Protein AF-A0A6H1NJG5-F1 (afdb_monomer)

Mean predicted aligned error: 7.91 Å

Structure (mmCIF, N/CA/C/O backbone):
data_AF-A0A6H1NJG5-F1
#
_entry.id   AF-A0A6H1NJG5-F1
#
loop_
_atom_site.group_PDB
_atom_site.id
_atom_site.type_symbol
_atom_site.label_atom_id
_atom_site.label_alt_id
_atom_site.label_comp_id
_atom_site.label_asym_id
_atom_site.label_entity_id
_atom_site.label_seq_id
_atom_site.pdbx_PDB_ins_code
_atom_site.Cartn_x
_atom_site.Cartn_y
_atom_site.Cartn_z
_atom_site.occupancy
_atom_site.B_iso_or_equiv
_atom_site.auth_seq_id
_atom_site.auth_comp_id
_atom_site.auth_asym_id
_atom_site.auth_atom_id
_atom_site.pdbx_PDB_model_num
ATOM 1 N N . MET A 1 1 ? 5.203 25.156 0.506 1.00 47.28 1 MET A N 1
ATOM 2 C CA . MET A 1 1 ? 5.694 23.840 0.967 1.00 47.28 1 MET A CA 1
ATOM 3 C C . MET A 1 1 ? 4.800 23.369 2.106 1.00 47.28 1 MET A C 1
ATOM 5 O O . MET A 1 1 ? 4.387 24.211 2.884 1.00 47.28 1 MET A O 1
ATOM 9 N N . LEU A 1 2 ? 4.603 22.049 2.212 1.00 52.75 2 LEU A N 1
ATOM 10 C CA . LEU A 1 2 ? 4.630 21.294 3.476 1.00 52.75 2 LEU A CA 1
ATOM 11 C C . LEU A 1 2 ? 3.382 20.746 4.188 1.00 52.75 2 LEU A C 1
ATOM 13 O O . LEU A 1 2 ? 3.603 19.961 5.097 1.00 52.75 2 LEU A O 1
ATOM 17 N N . GLY A 1 3 ? 2.144 20.911 3.712 1.00 50.84 3 GLY A N 1
ATOM 18 C CA . GLY A 1 3 ? 1.012 20.204 4.357 1.00 50.84 3 GLY A CA 1
ATOM 19 C C . GLY A 1 3 ? 1.158 18.666 4.373 1.00 50.84 3 GLY A C 1
ATOM 20 O O . GLY A 1 3 ? 0.769 17.997 5.323 1.00 50.84 3 GLY A O 1
ATOM 21 N N . VAL A 1 4 ? 1.807 18.099 3.345 1.00 56.44 4 VAL A N 1
ATOM 22 C CA . VAL A 1 4 ? 2.121 16.658 3.263 1.00 56.44 4 VAL A CA 1
ATOM 23 C C . VAL A 1 4 ? 3.212 16.236 4.249 1.00 56.44 4 VAL A C 1
ATOM 25 O O . VAL A 1 4 ? 3.161 15.122 4.759 1.00 56.44 4 VAL A O 1
ATOM 28 N N . ARG A 1 5 ? 4.203 17.095 4.523 1.00 52.94 5 ARG A N 1
ATOM 29 C CA . ARG A 1 5 ? 5.308 16.736 5.424 1.00 52.94 5 ARG A CA 1
ATOM 30 C C . ARG A 1 5 ? 4.977 17.020 6.893 1.00 52.94 5 ARG A C 1
ATOM 32 O O . ARG A 1 5 ? 5.354 16.213 7.725 1.00 52.94 5 ARG A O 1
ATOM 39 N N . GLU A 1 6 ? 4.116 17.992 7.188 1.00 50.97 6 GLU A N 1
ATOM 40 C CA . GLU A 1 6 ? 3.505 18.132 8.521 1.00 50.97 6 GLU A CA 1
ATOM 41 C C . GLU A 1 6 ? 2.591 16.943 8.872 1.00 50.97 6 GLU A C 1
ATOM 43 O O . GLU A 1 6 ? 2.638 16.446 9.991 1.00 50.97 6 GLU A O 1
ATOM 48 N N . ALA A 1 7 ? 1.832 16.398 7.911 1.00 53.34 7 ALA A N 1
ATOM 49 C CA . ALA A 1 7 ? 1.051 15.173 8.129 1.00 53.34 7 ALA A CA 1
ATOM 50 C C . ALA A 1 7 ? 1.922 13.905 8.275 1.00 53.34 7 ALA A C 1
ATOM 52 O O . ALA A 1 7 ? 1.510 12.936 8.920 1.00 53.34 7 ALA A O 1
ATOM 53 N N . ALA A 1 8 ? 3.118 13.899 7.678 1.00 54.00 8 ALA A N 1
ATOM 54 C CA . ALA A 1 8 ? 4.081 12.807 7.800 1.00 54.00 8 ALA A CA 1
ATOM 55 C C . ALA A 1 8 ? 4.816 12.817 9.153 1.00 54.00 8 ALA A C 1
ATOM 57 O O . ALA A 1 8 ? 5.025 11.747 9.724 1.00 54.00 8 ALA A O 1
ATOM 58 N N . ASP A 1 9 ? 5.148 14.001 9.680 1.00 54.47 9 ASP A N 1
ATOM 59 C CA . ASP A 1 9 ? 5.895 14.170 10.936 1.00 54.47 9 ASP A CA 1
ATOM 60 C C . ASP A 1 9 ? 5.056 13.841 12.190 1.00 54.47 9 ASP A C 1
ATOM 62 O O . ASP A 1 9 ? 5.600 13.422 13.208 1.00 54.47 9 ASP A O 1
ATOM 66 N N . ASP A 1 10 ? 3.725 13.924 12.103 1.00 56.34 10 ASP A N 1
ATOM 67 C CA . ASP A 1 10 ? 2.790 13.662 13.213 1.00 56.34 10 ASP A CA 1
ATOM 68 C C . ASP A 1 10 ? 2.545 12.157 13.490 1.00 56.34 10 ASP A C 1
ATOM 70 O O . ASP A 1 10 ? 1.623 11.779 14.215 1.00 56.34 10 ASP A O 1
ATOM 74 N N . GLY A 1 11 ? 3.297 11.258 12.839 1.00 52.41 11 GLY A N 1
ATOM 75 C CA . GLY A 1 11 ? 3.112 9.800 12.924 1.00 52.41 11 GLY A CA 1
ATOM 76 C C . GLY A 1 11 ? 1.829 9.275 12.258 1.00 52.41 11 GLY A C 1
ATOM 77 O O . GLY A 1 11 ? 1.629 8.065 12.161 1.00 52.41 11 GLY A O 1
ATOM 78 N N . ARG A 1 12 ? 0.970 10.164 11.743 1.00 52.50 12 ARG A N 1
ATOM 79 C CA . ARG A 1 12 ? -0.280 9.824 11.040 1.00 52.50 12 ARG A CA 1
ATOM 80 C C . ARG A 1 12 ? -0.096 9.555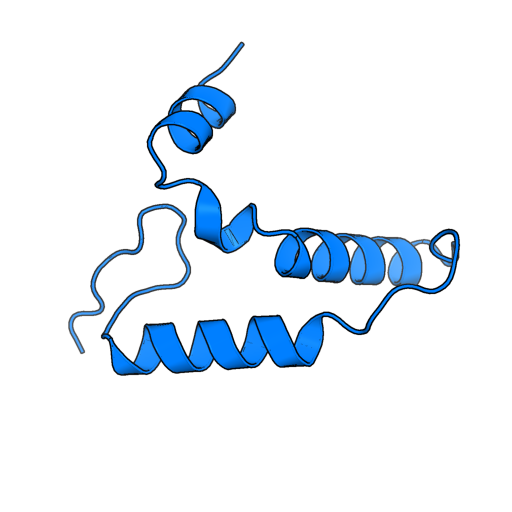 9.542 1.00 52.50 12 ARG A C 1
ATOM 82 O O . ARG A 1 12 ? -0.923 8.882 8.944 1.00 52.50 12 ARG A O 1
ATOM 89 N N . GLY A 1 13 ? 1.033 9.942 8.948 1.00 54.25 13 GLY A N 1
ATOM 90 C CA . GLY A 1 13 ? 1.386 9.606 7.560 1.00 54.25 13 GLY A CA 1
ATOM 91 C C . GLY A 1 13 ? 1.904 8.177 7.327 1.00 54.25 13 GLY A C 1
ATOM 92 O O . GLY A 1 13 ? 2.250 7.836 6.197 1.00 54.25 13 GLY A O 1
ATOM 93 N N . LEU A 1 14 ? 1.978 7.330 8.361 1.00 66.00 14 LEU A N 1
ATOM 94 C CA . LEU A 1 14 ? 2.676 6.037 8.302 1.00 66.00 14 LEU A CA 1
ATOM 95 C C . LEU A 1 14 ? 1.966 4.952 7.485 1.00 66.00 14 LEU A C 1
ATOM 97 O O . LEU A 1 14 ? 2.634 4.021 7.044 1.00 66.00 14 LEU A O 1
ATOM 101 N N . PHE A 1 15 ? 0.650 5.054 7.273 1.00 75.94 15 PHE A N 1
ATOM 102 C CA . PHE A 1 15 ? -0.096 4.006 6.575 1.00 75.94 15 PHE A CA 1
ATOM 103 C C . PHE A 1 15 ? 0.298 3.912 5.099 1.00 75.94 15 PHE A C 1
ATOM 105 O O . PHE A 1 15 ? 1.124 3.096 4.710 1.00 75.94 15 PHE A O 1
ATOM 112 N N . LEU A 1 16 ? -0.247 4.811 4.276 1.00 79.50 16 LEU A N 1
ATOM 113 C CA . LEU A 1 16 ? 0.031 4.856 2.842 1.00 79.50 16 LEU A CA 1
ATOM 114 C C . LEU A 1 16 ? 1.460 5.333 2.539 1.00 79.50 16 LEU A C 1
ATOM 116 O O . LEU A 1 16 ? 1.945 5.145 1.426 1.00 79.50 16 LEU A O 1
ATOM 120 N N . GLY A 1 17 ? 2.137 5.940 3.520 1.00 78.88 17 GLY A N 1
ATOM 121 C CA . GLY A 1 17 ? 3.545 6.324 3.433 1.00 78.88 17 GLY A CA 1
ATOM 122 C C . GLY A 1 17 ? 4.531 5.186 3.720 1.00 78.88 17 GLY A C 1
ATOM 123 O O . GLY A 1 17 ? 5.731 5.371 3.530 1.00 78.88 17 GLY A O 1
ATOM 124 N N . GLY A 1 18 ? 4.063 4.016 4.170 1.00 84.00 18 GLY A N 1
ATOM 125 C CA . GLY A 1 18 ? 4.926 2.878 4.482 1.00 84.00 18 GLY A CA 1
ATOM 126 C C . GLY A 1 18 ? 5.619 2.282 3.250 1.00 84.00 18 GLY A C 1
ATOM 127 O O . GLY A 1 18 ? 5.071 2.262 2.147 1.00 84.00 18 GLY A O 1
ATOM 128 N N . THR A 1 19 ? 6.818 1.719 3.437 1.00 87.88 19 THR A N 1
ATOM 129 C CA . THR A 1 19 ? 7.660 1.178 2.349 1.00 87.88 19 THR A CA 1
ATOM 130 C C . THR A 1 19 ? 6.922 0.188 1.443 1.00 87.88 19 THR A C 1
ATOM 132 O O . THR A 1 19 ? 7.077 0.234 0.225 1.00 87.88 19 THR A O 1
ATOM 135 N N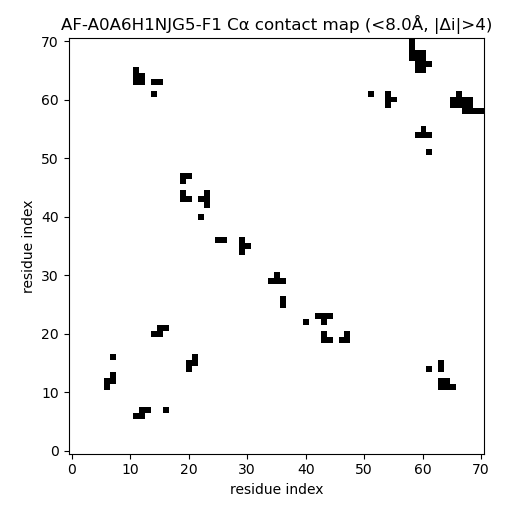 . HIS A 1 20 ? 6.084 -0.688 2.004 1.00 90.06 20 HIS A N 1
ATOM 136 C CA . HIS A 1 20 ? 5.330 -1.671 1.219 1.00 90.06 20 HIS A CA 1
ATOM 137 C C . HIS A 1 20 ? 4.278 -1.014 0.310 1.00 90.06 20 HIS A C 1
ATOM 139 O O . HIS A 1 20 ? 4.117 -1.427 -0.836 1.00 90.06 20 HIS A O 1
ATOM 145 N N . TRP A 1 21 ? 3.616 0.048 0.772 1.00 90.75 21 TRP A N 1
ATOM 146 C CA . TRP A 1 21 ? 2.674 0.821 -0.042 1.00 90.75 21 TRP A CA 1
ATOM 147 C C . TRP A 1 21 ? 3.376 1.557 -1.178 1.00 90.75 21 TRP A C 1
ATOM 149 O O . TRP A 1 21 ? 2.917 1.512 -2.321 1.00 90.75 21 TRP A O 1
ATOM 159 N N . VAL A 1 22 ? 4.535 2.152 -0.891 1.00 90.12 22 VAL A N 1
ATOM 160 C CA . VAL A 1 22 ? 5.381 2.795 -1.904 1.00 90.12 22 VAL A CA 1
ATOM 161 C C . VAL A 1 22 ? 5.819 1.786 -2.967 1.00 90.12 22 VAL A C 1
ATOM 163 O O . VAL A 1 22 ? 5.668 2.046 -4.160 1.00 90.12 22 VAL A O 1
ATOM 166 N N . LEU A 1 23 ? 6.300 0.607 -2.564 1.00 92.12 23 LEU A N 1
ATOM 167 C CA . LEU A 1 23 ? 6.698 -0.449 -3.498 1.00 92.12 23 LEU A CA 1
ATOM 168 C C . LEU A 1 23 ? 5.521 -0.968 -4.330 1.00 92.12 23 LEU A C 1
ATOM 170 O O . LEU A 1 23 ? 5.687 -1.217 -5.526 1.00 92.12 23 LEU A O 1
ATOM 174 N N . LEU A 1 24 ? 4.331 -1.106 -3.737 1.00 93.38 24 LEU A N 1
ATOM 175 C CA . LEU A 1 24 ? 3.130 -1.529 -4.459 1.00 93.38 24 LEU A CA 1
ATOM 176 C C . LEU A 1 24 ? 2.747 -0.498 -5.531 1.00 93.38 24 LEU A C 1
ATOM 178 O O . LEU A 1 24 ? 2.493 -0.865 -6.681 1.00 93.38 24 LEU A O 1
ATOM 182 N N . ALA A 1 25 ? 2.763 0.790 -5.175 1.00 92.94 25 ALA A N 1
ATOM 183 C CA . ALA A 1 25 ? 2.473 1.884 -6.095 1.00 92.94 25 ALA A CA 1
ATOM 184 C C . ALA A 1 25 ? 3.500 1.954 -7.234 1.00 92.94 25 ALA A C 1
ATOM 186 O O . ALA A 1 25 ? 3.117 1.982 -8.406 1.00 92.94 25 ALA A O 1
ATOM 187 N N . LEU A 1 26 ? 4.795 1.911 -6.908 1.00 92.62 26 LEU A N 1
ATOM 188 C CA . LEU A 1 26 ? 5.876 1.917 -7.892 1.00 92.62 26 LEU A CA 1
ATOM 189 C C . LEU A 1 26 ? 5.794 0.713 -8.832 1.00 92.62 26 LEU A C 1
ATOM 191 O O . LEU A 1 26 ? 5.939 0.891 -10.035 1.00 92.62 26 LEU A O 1
ATOM 195 N N . SER A 1 27 ? 5.486 -0.482 -8.320 1.00 92.31 27 SER A N 1
ATOM 196 C CA . SER A 1 27 ? 5.319 -1.687 -9.147 1.00 92.31 27 SER A CA 1
ATOM 197 C C . SER A 1 27 ? 4.156 -1.542 -10.128 1.00 92.31 27 SER A C 1
ATOM 199 O O . SER A 1 27 ? 4.272 -1.910 -11.296 1.00 92.31 27 SER A O 1
ATOM 201 N N . GLY A 1 28 ? 3.040 -0.955 -9.683 1.00 92.75 28 GLY A N 1
ATOM 202 C CA . GLY A 1 28 ? 1.898 -0.666 -10.549 1.00 92.75 28 GLY A CA 1
ATOM 203 C C . GLY A 1 28 ? 2.202 0.389 -11.617 1.00 92.75 28 GLY A C 1
ATOM 204 O O . GLY A 1 28 ? 1.769 0.249 -12.758 1.00 92.75 28 GLY A O 1
ATOM 205 N N . ILE A 1 29 ? 2.949 1.442 -11.272 1.00 94.44 29 ILE A N 1
ATOM 206 C CA . ILE A 1 29 ? 3.377 2.483 -12.221 1.00 94.44 29 ILE A CA 1
ATOM 207 C C . ILE A 1 29 ? 4.351 1.898 -13.248 1.00 94.44 29 ILE A C 1
ATOM 209 O O . ILE A 1 29 ? 4.117 2.022 -14.446 1.00 94.44 29 ILE A O 1
ATOM 213 N N . ALA A 1 30 ? 5.391 1.208 -12.783 1.00 93.44 30 ALA A N 1
ATOM 214 C CA . ALA A 1 30 ? 6.381 0.511 -13.596 1.00 93.44 30 ALA A CA 1
ATOM 215 C C . ALA A 1 30 ? 5.719 -0.446 -14.602 1.00 93.44 30 ALA A C 1
ATOM 217 O O . ALA A 1 30 ? 5.968 -0.356 -15.804 1.00 93.44 30 ALA A O 1
ATOM 218 N N . GLY A 1 31 ? 4.780 -1.276 -14.133 1.00 93.31 31 GLY A N 1
ATOM 219 C CA . GLY A 1 31 ? 4.010 -2.182 -14.985 1.00 93.31 31 GLY A CA 1
ATOM 220 C C . GLY A 1 31 ? 3.178 -1.465 -16.053 1.00 93.31 31 GLY A C 1
ATOM 221 O O . GLY A 1 31 ? 3.148 -1.912 -17.195 1.00 93.31 31 GLY A O 1
ATOM 222 N N . ARG A 1 32 ? 2.548 -0.327 -15.725 1.00 96.75 32 ARG A N 1
ATOM 223 C CA . ARG A 1 32 ? 1.795 0.480 -16.709 1.00 96.75 32 ARG A CA 1
ATOM 224 C C . ARG A 1 32 ? 2.695 1.171 -17.728 1.00 96.75 32 ARG A C 1
ATOM 226 O O . ARG A 1 32 ? 2.292 1.331 -18.873 1.00 96.75 32 ARG A O 1
ATOM 233 N N . LEU A 1 33 ? 3.883 1.595 -17.308 1.00 96.62 33 LEU A N 1
ATOM 234 C CA . LEU A 1 33 ? 4.865 2.239 -18.179 1.00 96.62 33 L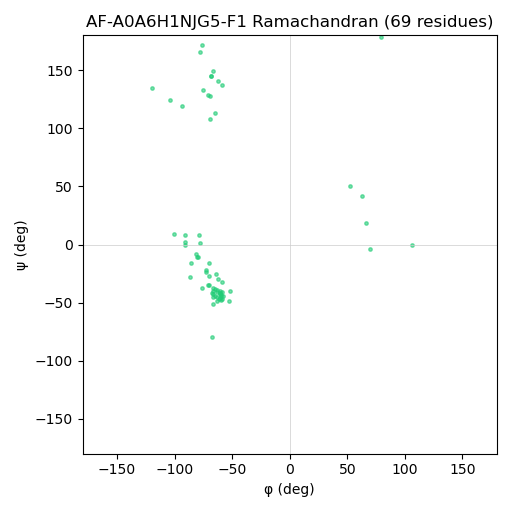EU A CA 1
ATOM 235 C C . LEU A 1 33 ? 5.675 1.230 -19.005 1.00 96.62 33 LEU A C 1
ATOM 237 O O . LEU A 1 33 ? 6.410 1.639 -19.897 1.00 96.62 33 LEU A O 1
ATOM 241 N N . GLY A 1 34 ? 5.576 -0.071 -18.708 1.00 95.88 34 GLY A N 1
ATOM 242 C CA . GLY A 1 34 ? 6.417 -1.099 -19.323 1.00 95.88 34 GLY A CA 1
ATOM 243 C C . GLY A 1 34 ? 7.898 -0.979 -18.946 1.00 95.88 34 GLY A C 1
ATOM 244 O O . GLY A 1 34 ? 8.753 -1.527 -19.635 1.00 95.88 34 GLY A O 1
ATOM 245 N N . VAL A 1 35 ? 8.212 -0.255 -17.867 1.00 92.88 35 VAL A N 1
ATOM 246 C CA . VAL A 1 35 ? 9.581 -0.035 -17.387 1.00 92.88 35 VAL A CA 1
ATOM 247 C C . VAL A 1 35 ? 9.805 -0.927 -16.169 1.00 92.88 35 VAL A C 1
ATOM 249 O O . VAL A 1 35 ? 9.028 -0.830 -15.222 1.00 92.88 35 VAL A O 1
ATOM 252 N N . PRO A 1 36 ? 10.832 -1.792 -16.142 1.00 87.94 36 PRO A N 1
ATOM 253 C CA . PRO A 1 36 ? 11.102 -2.617 -14.972 1.00 87.94 36 PRO A CA 1
ATOM 254 C C . PRO A 1 36 ? 11.585 -1.757 -13.799 1.00 87.94 36 PRO A C 1
ATOM 256 O O . PRO A 1 36 ? 12.320 -0.784 -13.984 1.00 87.94 36 PRO A O 1
ATOM 259 N N . LEU A 1 37 ? 11.211 -2.138 -12.576 1.00 86.94 37 LEU A N 1
ATOM 260 C CA . LEU A 1 37 ? 11.817 -1.543 -11.389 1.00 86.94 37 LEU A CA 1
ATOM 261 C C . LEU A 1 37 ? 13.288 -1.971 -11.267 1.00 86.94 37 LEU A C 1
ATOM 263 O O . LEU A 1 37 ? 13.628 -3.105 -11.614 1.00 86.94 37 LEU A O 1
ATOM 267 N N . PRO A 1 38 ? 14.169 -1.086 -10.771 1.00 86.50 38 PRO A N 1
ATOM 268 C CA . PRO A 1 38 ? 15.572 -1.417 -10.593 1.00 86.50 38 PRO A CA 1
ATOM 269 C C . PRO A 1 38 ? 15.763 -2.413 -9.442 1.00 86.50 38 PRO A C 1
ATOM 271 O O . PRO A 1 38 ? 15.332 -2.173 -8.315 1.00 86.50 38 PRO A O 1
ATOM 274 N N . GLY A 1 39 ? 16.488 -3.497 -9.724 1.00 83.75 39 GLY A N 1
ATOM 275 C CA . GLY A 1 39 ? 16.903 -4.490 -8.732 1.00 83.75 39 GLY A CA 1
ATOM 276 C C . GLY A 1 39 ? 15.822 -5.508 -8.343 1.00 83.75 39 GLY A C 1
ATOM 277 O O . GLY A 1 39 ? 14.699 -5.472 -8.849 1.00 83.75 39 GLY A O 1
ATOM 278 N N . PRO A 1 40 ? 16.163 -6.461 -7.457 1.00 83.19 40 PRO A N 1
ATOM 279 C CA . PRO A 1 40 ? 15.192 -7.392 -6.904 1.00 83.19 40 PRO A CA 1
ATOM 280 C C . PRO A 1 40 ? 14.247 -6.634 -5.969 1.00 83.19 40 PRO A C 1
ATOM 282 O O . PRO A 1 40 ? 14.632 -6.215 -4.878 1.00 83.19 40 PRO A O 1
ATOM 285 N N . VAL A 1 41 ? 13.003 -6.451 -6.405 1.00 82.19 41 VAL A N 1
ATOM 286 C CA . VAL A 1 41 ? 11.963 -5.817 -5.593 1.00 82.19 41 VAL A CA 1
ATOM 287 C C . VAL A 1 41 ? 11.181 -6.908 -4.859 1.00 82.19 41 VAL A C 1
ATOM 289 O O . VAL A 1 41 ? 10.594 -7.766 -5.524 1.00 82.19 41 VAL A O 1
ATOM 292 N N . PRO A 1 42 ? 11.165 -6.921 -3.513 1.00 86.38 42 PRO A N 1
ATOM 293 C CA . PRO A 1 42 ? 10.340 -7.867 -2.769 1.00 86.38 42 PRO A CA 1
ATOM 294 C C . PRO A 1 42 ? 8.861 -7.615 -3.078 1.00 86.38 42 PRO A C 1
ATOM 296 O O . PRO A 1 42 ? 8.455 -6.458 -3.181 1.00 86.38 42 PRO A O 1
ATOM 299 N N . ASP A 1 43 ? 8.054 -8.674 -3.210 1.00 88.81 43 ASP A N 1
ATOM 300 C CA . ASP A 1 43 ? 6.612 -8.519 -3.442 1.00 88.81 43 ASP A CA 1
ATOM 301 C C . ASP A 1 43 ? 5.954 -7.864 -2.209 1.00 88.81 43 ASP A C 1
ATOM 303 O O . ASP A 1 43 ? 5.899 -8.485 -1.141 1.00 88.81 43 ASP A O 1
ATOM 307 N N . PRO A 1 44 ? 5.440 -6.623 -2.318 1.00 91.50 44 PRO A N 1
ATOM 308 C CA . PRO A 1 44 ? 4.874 -5.917 -1.177 1.00 91.50 44 PRO A CA 1
ATOM 309 C C . PRO A 1 44 ? 3.449 -6.369 -0.835 1.00 91.50 44 PRO A C 1
ATOM 311 O O . PRO A 1 44 ? 2.925 -5.981 0.212 1.00 91.50 44 PRO A O 1
ATOM 314 N N . ARG A 1 45 ? 2.791 -7.158 -1.702 1.00 92.88 45 ARG A N 1
ATOM 315 C CA . ARG A 1 45 ? 1.359 -7.469 -1.585 1.00 92.88 45 ARG A CA 1
ATOM 316 C C . ARG A 1 45 ? 1.017 -8.173 -0.282 1.00 92.88 45 ARG A C 1
ATOM 318 O O . ARG A 1 45 ? 0.017 -7.820 0.328 1.00 92.88 45 ARG A O 1
ATOM 325 N N . ALA A 1 46 ? 1.834 -9.131 0.156 1.00 92.56 46 ALA A N 1
ATOM 326 C CA . ALA A 1 46 ? 1.574 -9.875 1.388 1.00 92.56 46 ALA A CA 1
ATOM 327 C C . ALA A 1 46 ? 1.535 -8.948 2.616 1.00 92.56 46 ALA A C 1
ATOM 329 O O . ALA A 1 46 ? 0.596 -9.016 3.408 1.00 92.56 46 ALA A O 1
ATOM 330 N N . SER A 1 47 ? 2.506 -8.037 2.733 1.00 91.50 47 SER A N 1
ATOM 331 C CA . SER A 1 47 ? 2.569 -7.055 3.822 1.00 91.50 47 SER A CA 1
ATOM 332 C C . SER A 1 47 ? 1.405 -6.065 3.772 1.00 91.50 47 SER A C 1
ATOM 334 O O . SER A 1 47 ? 0.771 -5.815 4.794 1.00 91.50 47 SER A O 1
ATOM 336 N N . VAL A 1 48 ? 1.083 -5.545 2.582 1.00 93.06 48 VAL A N 1
ATOM 337 C CA . VAL A 1 48 ? -0.067 -4.646 2.385 1.00 93.06 48 VAL A CA 1
ATOM 338 C C . VAL A 1 48 ? -1.374 -5.338 2.776 1.00 93.06 48 VAL A C 1
ATOM 340 O O . VAL A 1 48 ? -2.207 -4.759 3.470 1.00 93.06 48 VAL A O 1
ATOM 343 N N . TRP A 1 49 ? -1.550 -6.598 2.378 1.00 94.69 49 TRP A N 1
ATOM 344 C CA . TRP A 1 49 ? -2.760 -7.355 2.682 1.00 94.69 49 TRP A CA 1
ATOM 345 C C . TRP A 1 49 ? -2.901 -7.649 4.174 1.00 94.69 49 TRP A C 1
ATOM 347 O O . TRP A 1 49 ? -3.984 -7.485 4.734 1.00 94.69 49 TRP A O 1
ATOM 357 N N . ALA A 1 50 ? -1.805 -8.017 4.839 1.00 93.19 50 ALA A N 1
ATOM 358 C CA . ALA A 1 50 ? -1.786 -8.205 6.286 1.00 93.19 50 ALA A CA 1
ATOM 359 C C . ALA A 1 50 ? -2.180 -6.920 7.035 1.00 93.19 50 ALA A C 1
ATOM 361 O O . ALA A 1 50 ? -2.954 -6.976 7.993 1.00 93.19 50 ALA A O 1
ATOM 362 N N . GLU A 1 51 ? -1.701 -5.761 6.579 1.00 91.06 51 GLU A N 1
ATOM 363 C CA . GLU A 1 51 ? -2.062 -4.476 7.172 1.00 91.06 51 GLU A CA 1
ATOM 364 C C . GLU A 1 51 ? -3.542 -4.129 6.961 1.00 91.06 51 GLU A C 1
ATOM 366 O O . GLU A 1 51 ? -4.223 -3.755 7.917 1.00 91.06 51 GLU A O 1
ATOM 371 N N . LEU A 1 52 ? -4.069 -4.310 5.747 1.00 92.06 52 LEU A N 1
ATOM 372 C CA . LEU A 1 52 ? -5.487 -4.076 5.453 1.00 92.06 52 LEU A CA 1
ATOM 373 C C . LEU A 1 52 ? -6.402 -4.964 6.302 1.00 92.06 52 LEU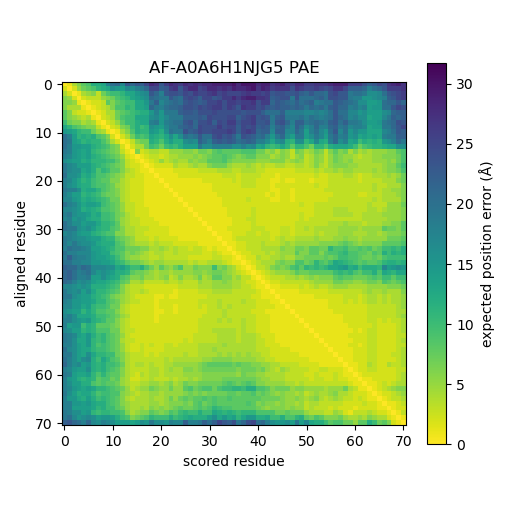 A C 1
ATOM 375 O O . LEU A 1 52 ? -7.364 -4.478 6.894 1.00 92.06 52 LEU A O 1
ATOM 379 N N . VAL A 1 53 ? -6.071 -6.251 6.433 1.00 93.81 53 VAL A N 1
ATOM 380 C CA . VAL A 1 53 ? -6.805 -7.176 7.310 1.00 93.81 53 VAL A CA 1
ATOM 381 C C . VAL A 1 53 ? -6.746 -6.719 8.766 1.00 93.81 53 VAL A C 1
ATOM 383 O O . VAL A 1 53 ? -7.760 -6.762 9.463 1.00 93.81 53 VAL A O 1
ATOM 386 N N . SER A 1 54 ? -5.579 -6.270 9.236 1.00 90.44 54 SER A N 1
ATOM 387 C CA . SER A 1 54 ? -5.439 -5.729 10.588 1.00 90.44 54 SER A CA 1
ATOM 388 C C . SER A 1 54 ? -6.359 -4.524 10.796 1.00 90.44 54 SER A C 1
ATOM 390 O O . SER A 1 54 ? -7.100 -4.488 11.773 1.00 90.44 54 SER A O 1
ATOM 392 N N . ARG A 1 55 ? -6.395 -3.576 9.858 1.00 89.62 55 ARG A N 1
ATOM 393 C CA . ARG A 1 55 ? -7.241 -2.375 9.947 1.00 89.62 55 ARG A CA 1
ATOM 394 C C . ARG A 1 55 ? -8.726 -2.691 10.008 1.00 89.62 55 ARG A C 1
ATOM 396 O O . ARG A 1 55 ? -9.407 -2.202 10.906 1.00 89.62 55 ARG A O 1
ATOM 403 N N . VAL A 1 56 ? -9.197 -3.580 9.134 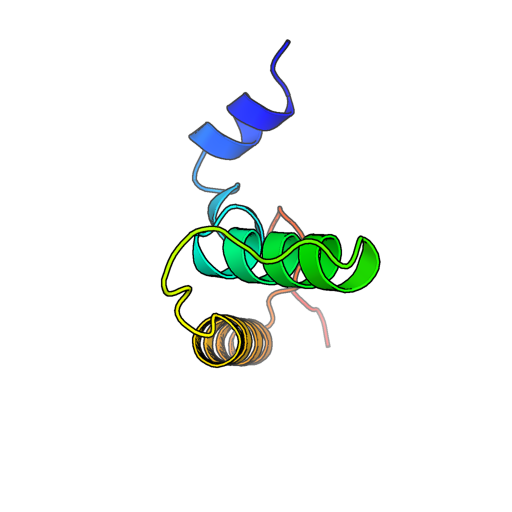1.00 91.00 56 VAL A N 1
ATOM 404 C CA . VAL A 1 56 ? -10.592 -4.043 9.148 1.00 91.00 56 VAL A CA 1
ATOM 405 C C . VAL A 1 56 ? -10.941 -4.658 10.504 1.00 91.00 56 VAL A C 1
ATOM 407 O O . VAL A 1 56 ? -11.970 -4.321 11.081 1.00 91.00 56 VAL A O 1
ATOM 410 N N . ARG A 1 57 ? -10.060 -5.492 11.075 1.00 91.44 57 ARG A N 1
ATOM 411 C CA . ARG A 1 57 ? -10.275 -6.078 12.413 1.00 91.44 57 ARG A CA 1
ATOM 412 C C . ARG A 1 57 ? -10.347 -5.039 13.532 1.00 91.44 57 ARG A C 1
ATOM 414 O O . ARG A 1 57 ? -11.025 -5.281 14.523 1.00 91.44 57 ARG A O 1
ATOM 421 N N . HIS A 1 58 ? -9.658 -3.910 13.387 1.00 89.31 58 HIS A N 1
ATOM 422 C CA . HIS A 1 58 ? -9.679 -2.820 14.363 1.00 89.31 58 HIS A CA 1
ATOM 423 C C . HIS A 1 58 ? -10.770 -1.775 14.075 1.00 89.31 58 HIS A C 1
ATOM 425 O O . HIS A 1 58 ? -10.875 -0.800 14.818 1.00 89.31 58 HIS A O 1
ATOM 431 N N . GLY 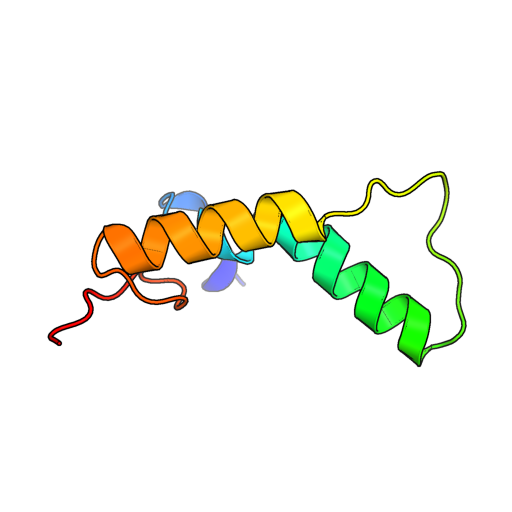A 1 59 ? -11.587 -1.965 13.031 1.00 90.31 59 GLY A N 1
ATOM 432 C CA . GLY A 1 59 ? -12.616 -1.005 12.634 1.00 90.31 59 GLY A CA 1
ATOM 433 C C . GLY A 1 59 ? -12.015 0.331 12.207 1.00 90.31 59 GLY A C 1
ATOM 434 O O . GLY A 1 59 ? -12.507 1.384 12.604 1.00 90.31 59 GLY A O 1
ATOM 435 N N . VAL A 1 60 ? -10.915 0.294 11.456 1.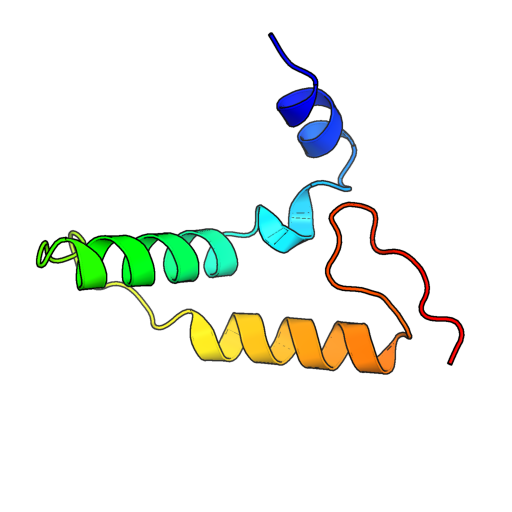00 88.50 60 VAL A N 1
ATOM 436 C CA . VAL A 1 60 ? -10.180 1.474 10.990 1.00 88.50 60 VAL A CA 1
ATOM 437 C C . VAL A 1 60 ? -10.155 1.485 9.464 1.00 88.50 60 VAL A C 1
ATOM 439 O O . VAL A 1 60 ? -9.887 0.461 8.837 1.00 88.50 60 VAL A O 1
ATOM 442 N N . ASP A 1 61 ? -10.429 2.643 8.871 1.00 85.56 61 AS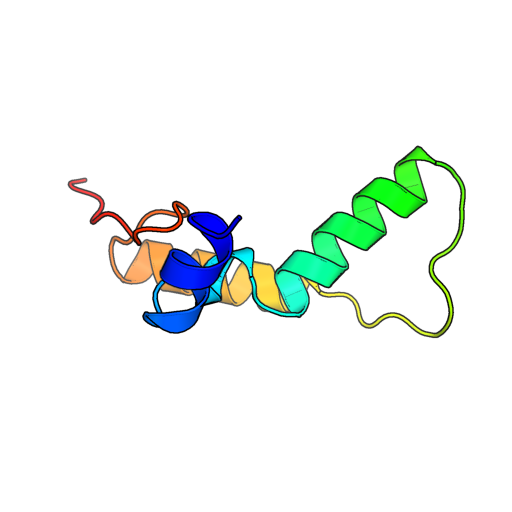P A N 1
ATOM 443 C CA . ASP A 1 61 ? -10.435 2.857 7.428 1.00 85.56 61 ASP A CA 1
ATOM 444 C C . ASP A 1 61 ? -9.006 2.953 6.853 1.00 85.56 61 ASP A C 1
ATOM 446 O O . ASP A 1 61 ? -7.984 2.980 7.555 1.00 85.56 61 ASP A O 1
ATOM 450 N N . CYS A 1 62 ? -8.936 2.977 5.529 1.00 86.06 62 CYS A N 1
ATOM 451 C CA . CYS A 1 62 ? -7.723 3.069 4.738 1.00 86.06 62 CYS A CA 1
ATOM 452 C C . CYS A 1 62 ? -7.321 4.516 4.404 1.00 86.06 62 CYS A C 1
ATOM 454 O O . CYS A 1 62 ? -6.410 4.736 3.603 1.00 86.06 62 CYS A O 1
ATOM 456 N N . ASP A 1 63 ? -7.983 5.515 4.980 1.00 80.88 63 ASP A N 1
ATOM 457 C CA . ASP A 1 63 ? -7.593 6.907 4.799 1.00 80.88 63 ASP A CA 1
ATOM 458 C C . ASP A 1 63 ? -6.380 7.291 5.676 1.00 80.88 63 ASP A C 1
ATOM 460 O O . ASP A 1 63 ? -5.973 6.576 6.598 1.00 80.88 63 ASP A O 1
ATOM 464 N N . VAL A 1 64 ? -5.779 8.443 5.366 1.00 72.50 64 VAL A N 1
ATOM 465 C CA . VAL A 1 64 ? -4.561 8.953 6.026 1.00 72.50 64 VAL A CA 1
ATOM 466 C C . VAL A 1 64 ? -4.787 9.259 7.513 1.00 72.50 64 VAL A C 1
ATOM 468 O O . VAL A 1 64 ? -3.855 9.211 8.308 1.00 72.50 64 VAL A O 1
ATOM 471 N N . TYR A 1 65 ? -6.019 9.541 7.912 1.00 76.25 65 TYR A N 1
ATOM 472 C CA . TYR A 1 65 ? -6.414 9.836 9.283 1.00 76.25 65 TYR A CA 1
ATOM 473 C C . TYR A 1 65 ? -6.833 8.598 10.072 1.00 76.25 65 TYR A C 1
ATOM 475 O O . TYR A 1 65 ? -7.134 8.734 11.258 1.00 76.25 65 TYR A O 1
ATOM 483 N N . ALA A 1 66 ? -6.815 7.408 9.456 1.00 77.06 66 ALA A N 1
ATOM 484 C CA . ALA A 1 66 ? -7.237 6.168 10.096 1.00 77.06 66 ALA A CA 1
ATOM 485 C C . ALA A 1 66 ? -8.645 6.312 10.711 1.00 77.06 66 ALA A C 1
ATOM 487 O O . ALA A 1 66 ? -8.856 6.022 11.892 1.00 77.06 66 ALA A O 1
ATOM 488 N N . THR A 1 67 ? -9.601 6.810 9.919 1.00 82.06 67 THR A N 1
ATOM 489 C CA . THR A 1 67 ? -10.960 7.086 10.392 1.00 82.06 67 THR A CA 1
ATOM 490 C C . THR A 1 67 ? -11.596 5.813 10.931 1.00 82.06 67 THR A C 1
ATOM 492 O O . THR A 1 67 ? -11.467 4.736 10.355 1.00 82.06 67 THR A O 1
ATOM 495 N N . ARG A 1 68 ? -12.296 5.911 12.061 1.00 85.69 68 ARG A N 1
ATOM 496 C CA . ARG A 1 68 ? -13.001 4.763 12.627 1.00 85.69 68 ARG A CA 1
ATOM 497 C C . ARG A 1 68 ? -14.193 4.393 11.744 1.00 85.69 68 ARG A C 1
ATOM 499 O O . ARG A 1 68 ? -15.042 5.234 11.459 1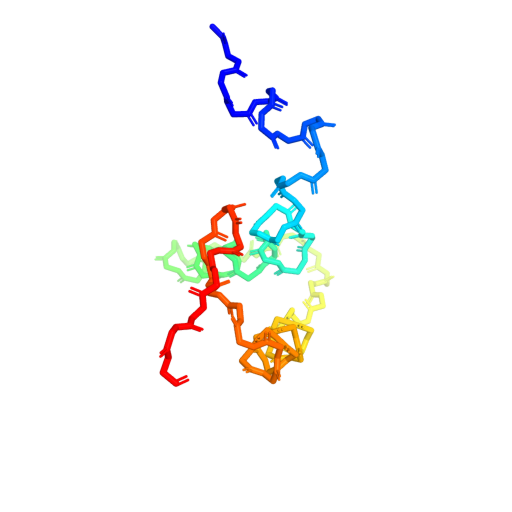.00 85.69 68 ARG A O 1
ATOM 506 N N . LEU A 1 69 ? -14.277 3.125 11.368 1.00 83.12 69 LEU A N 1
ATOM 507 C CA . LEU A 1 69 ? -15.429 2.543 10.695 1.00 83.12 69 LEU A CA 1
ATOM 508 C C . LEU A 1 69 ? -16.552 2.347 11.724 1.00 83.12 69 LEU A C 1
ATOM 510 O O . LEU A 1 69 ? -16.318 1.886 12.842 1.00 83.12 69 LEU A O 1
ATOM 514 N N . LEU A 1 70 ? -17.765 2.766 11.361 1.00 81.38 70 LEU A N 1
ATOM 515 C CA . LEU A 1 70 ? -18.933 2.798 12.254 1.00 81.38 70 LEU A CA 1
ATOM 516 C C . LEU A 1 70 ? -19.894 1.614 12.054 1.00 81.38 70 LEU A C 1
ATOM 518 O O . LEU A 1 70 ? -21.000 1.640 12.592 1.00 81.38 70 LEU A O 1
ATOM 522 N N . TRP A 1 71 ? -19.498 0.622 11.261 1.00 68.31 71 TRP A N 1
ATOM 523 C CA . TRP A 1 71 ? -20.317 -0.520 10.864 1.00 68.31 71 TRP A CA 1
ATOM 524 C C . TRP A 1 71 ? -19.712 -1.837 11.341 1.00 68.31 71 TRP A C 1
ATOM 526 O O . TRP A 1 71 ? -18.464 -1.928 11.398 1.00 68.31 71 TRP A O 1
#

Secondary structure (DSSP, 8-state):
--HHHHHHHTSGGGTTTSHHHHHHHHHHHHHHHTPPPSS-----HHHHHHHHHHHHHTTB-SSTT-PBP--

Solvent-accessible surface area (backbone atoms only — not comparable to full-atom values): 4292 Å² total; per-residue (Å²): 138,54,74,70,55,57,43,43,72,70,66,45,31,52,67,78,66,27,71,41,45,48,48,46,51,49,52,53,50,24,62,73,70,74,43,81,71,86,71,94,72,78,80,26,62,66,62,48,50,54,52,52,54,50,30,57,76,69,36,31,46,93,54,70,81,48,46,72,53,92,122

Radius of gyration: 14.34 Å; Cα contacts (8 Å, |Δi|>4): 52; chains: 1; bounding box: 37×34×34 Å

Foldseek 3Di:
DDPLPVLVVVVLQCQCVPPLNVLVVVCVVCVVVVHDDPDDRPNSVVVNVVVVVVLVVVQFDSDSNRDGHPD

Sequence (71 aa):
MLGVREAADDGRGLFLGGTHWVLLALSGIAGRLGVPLPGPVPDPRASVWAELVSRVRHGVDCDVYATRLLW

pLDDT: mean 81.3, std 14.79, range [47.28, 96.75]